Protein AF-A0A0L7L0C2-F1 (afdb_monomer_lite)

Organism: Operophtera brumata (NCBI:txid104452)

Sequence (166 aa):
MGAPRRDDEGKLIEDEFSHLPTAMQYLRRTWKELTFYEKMGAPRRDDEGKLIEDEFSHLPTAMQYLRRTWKELTFYEKMIKEPSREKLLPDPLPAPYQPTYTLVLEFTDVLVVIFTTENAFMIWPVIDKLDPENKFISYRLFRDSTHFVDGVHVKNLDGLNRDLSK

Radius of gyration: 29.35 Å; chains: 1; bounding box: 60×59×71 Å

pLDDT: mean 78.18, std 10.67, range [43.44, 93.38]

Structure (mmCIF, N/CA/C/O backbone):
data_AF-A0A0L7L0C2-F1
#
_entry.id   AF-A0A0L7L0C2-F1
#
loop_
_atom_site.group_PDB
_atom_site.id
_atom_site.type_symbol
_atom_site.label_atom_id
_atom_site.label_alt_id
_atom_site.label_comp_id
_atom_site.label_asym_id
_atom_site.label_entity_id
_atom_site.label_seq_id
_atom_site.pdbx_PDB_ins_code
_atom_site.Cartn_x
_atom_site.Cartn_y
_atom_site.Cartn_z
_atom_site.occupancy
_atom_site.B_iso_or_equiv
_atom_site.auth_seq_id
_atom_site.auth_comp_id
_atom_site.auth_asym_id
_atom_site.auth_atom_id
_atom_site.pdbx_PDB_model_num
ATOM 1 N N . MET A 1 1 ? 9.847 19.874 -35.087 1.00 43.44 1 MET A N 1
ATOM 2 C CA . MET A 1 1 ? 10.498 21.118 -34.616 1.00 43.44 1 MET A CA 1
ATOM 3 C C . MET A 1 1 ? 10.234 21.237 -33.124 1.00 43.44 1 MET A C 1
ATOM 5 O O . MET A 1 1 ? 9.102 21.513 -32.758 1.00 43.44 1 MET A O 1
ATOM 9 N N . GLY A 1 2 ? 11.207 20.930 -32.264 1.00 46.41 2 GLY A N 1
ATOM 10 C CA . GLY A 1 2 ? 11.027 21.051 -30.813 1.00 46.41 2 GLY A CA 1
ATOM 11 C C . GLY A 1 2 ? 11.421 22.449 -30.348 1.00 46.41 2 GLY A C 1
ATOM 12 O O . GLY A 1 2 ? 12.597 22.796 -30.430 1.00 46.41 2 GLY A O 1
ATOM 13 N N . ALA A 1 3 ? 10.454 23.257 -29.909 1.00 53.38 3 ALA A N 1
ATOM 14 C CA . ALA A 1 3 ? 10.723 24.540 -29.261 1.00 53.38 3 ALA A CA 1
ATOM 15 C C . ALA A 1 3 ? 11.511 24.324 -27.947 1.00 53.38 3 ALA A C 1
ATOM 17 O O . ALA A 1 3 ? 11.362 23.267 -27.325 1.00 53.38 3 ALA A O 1
ATOM 18 N N . PRO A 1 4 ? 12.353 25.284 -27.517 1.00 56.94 4 PRO A N 1
ATOM 19 C CA . PRO A 1 4 ? 13.116 25.154 -26.277 1.00 56.94 4 PRO A CA 1
ATOM 20 C C . PRO A 1 4 ? 12.171 24.972 -25.080 1.00 56.94 4 PRO A C 1
ATOM 22 O O . PRO A 1 4 ? 11.156 25.668 -24.976 1.00 56.94 4 PRO A O 1
ATOM 25 N N . ARG A 1 5 ? 12.489 24.010 -24.199 1.00 61.00 5 ARG A N 1
ATOM 26 C CA . ARG A 1 5 ? 11.680 23.731 -23.006 1.00 61.00 5 ARG A CA 1
ATOM 27 C C . ARG A 1 5 ? 11.745 24.927 -22.066 1.00 61.00 5 ARG A C 1
ATOM 29 O O . ARG A 1 5 ? 12.821 25.463 -21.801 1.00 61.00 5 ARG A O 1
ATOM 36 N N . ARG A 1 6 ? 10.574 25.320 -21.584 1.00 61.56 6 ARG A N 1
ATOM 37 C CA . ARG A 1 6 ? 10.415 26.309 -20.528 1.00 61.56 6 ARG A CA 1
ATOM 38 C C . ARG A 1 6 ? 10.129 25.580 -19.222 1.00 61.56 6 ARG A C 1
ATOM 40 O O . ARG A 1 6 ? 9.523 24.510 -19.265 1.00 61.56 6 ARG A O 1
ATOM 47 N N . ASP A 1 7 ? 10.612 26.122 -18.117 1.00 67.62 7 ASP A N 1
ATOM 48 C CA . ASP A 1 7 ? 10.204 25.678 -16.787 1.00 67.62 7 ASP A CA 1
ATOM 49 C C . ASP A 1 7 ? 8.740 26.061 -16.510 1.00 67.62 7 ASP A C 1
ATOM 51 O O . ASP A 1 7 ? 8.083 26.727 -17.321 1.00 67.62 7 ASP A O 1
ATOM 55 N N . ASP A 1 8 ? 8.226 25.639 -15.357 1.00 68.56 8 ASP A N 1
ATOM 56 C CA . ASP A 1 8 ? 6.847 25.905 -14.930 1.00 68.56 8 ASP A CA 1
ATOM 57 C C . ASP A 1 8 ? 6.565 27.416 -14.738 1.00 68.56 8 ASP A C 1
ATOM 59 O O . ASP A 1 8 ? 5.409 27.836 -14.695 1.00 68.56 8 ASP A O 1
ATOM 63 N N . GLU A 1 9 ? 7.613 28.253 -14.695 1.00 68.25 9 GLU A N 1
ATOM 64 C CA . GLU A 1 9 ? 7.557 29.722 -14.635 1.00 68.25 9 GLU A CA 1
ATOM 65 C C . GLU A 1 9 ? 7.643 30.392 -16.023 1.00 68.25 9 GLU A C 1
ATOM 67 O O . GLU A 1 9 ? 7.622 31.621 -16.140 1.00 68.25 9 GLU A O 1
ATOM 72 N N . GLY A 1 10 ? 7.744 29.611 -17.101 1.00 60.41 10 GLY A N 1
ATOM 73 C CA . GLY A 1 10 ? 7.828 30.110 -18.471 1.00 60.41 10 GLY A CA 1
ATOM 74 C C . GLY A 1 10 ? 9.206 30.646 -18.882 1.00 60.41 10 GLY A C 1
ATOM 75 O O . GLY A 1 10 ? 9.330 31.170 -20.002 1.00 60.41 10 GLY A O 1
ATOM 76 N N . LYS A 1 11 ? 10.237 30.509 -18.035 1.00 60.75 11 LYS A N 1
ATOM 77 C CA . LYS A 1 11 ? 11.632 30.840 -18.354 1.00 60.75 11 LYS A CA 1
ATOM 78 C C . LYS A 1 11 ? 12.274 29.707 -19.137 1.00 60.75 11 LYS A C 1
ATOM 80 O O . LYS A 1 11 ? 11.940 28.537 -18.990 1.00 60.75 11 LYS A O 1
ATOM 85 N N . LEU A 1 12 ? 13.191 30.072 -20.026 1.00 58.88 12 LEU A N 1
ATOM 86 C CA . LEU A 1 12 ? 13.948 29.093 -20.796 1.00 58.88 12 LEU A CA 1
ATOM 87 C C . LEU A 1 12 ? 14.889 28.357 -19.844 1.00 58.88 12 LEU A C 1
ATOM 89 O O . LEU A 1 12 ? 15.697 28.997 -19.175 1.00 58.88 12 LEU A O 1
ATOM 93 N N . ILE A 1 13 ? 14.779 27.031 -19.797 1.00 64.12 13 ILE A N 1
ATOM 94 C CA . ILE A 1 13 ? 15.710 26.202 -19.031 1.00 64.12 13 ILE A CA 1
ATOM 95 C C . ILE A 1 13 ? 17.099 26.400 -19.652 1.00 64.12 13 ILE A C 1
ATOM 97 O O . ILE A 1 13 ? 17.252 26.244 -20.867 1.00 64.12 13 ILE A O 1
ATOM 101 N N . GLU A 1 14 ? 18.096 26.776 -18.846 1.00 59.84 14 GLU A N 1
ATOM 102 C CA . GLU A 1 14 ? 19.473 26.925 -19.321 1.00 59.84 14 GLU A CA 1
ATOM 103 C C . GLU A 1 14 ? 20.019 25.557 -19.751 1.00 59.84 14 GLU A C 1
ATOM 105 O O . GLU A 1 14 ? 20.441 24.734 -18.942 1.00 59.84 14 GLU A O 1
ATOM 110 N N . ASP A 1 15 ? 19.970 25.300 -21.058 1.00 63.19 15 ASP A N 1
ATOM 111 C CA . ASP A 1 15 ? 20.564 24.117 -21.669 1.00 63.19 15 ASP A CA 1
ATOM 112 C C . ASP A 1 15 ? 22.103 24.194 -21.564 1.00 63.19 15 ASP A C 1
ATOM 114 O O . ASP A 1 15 ? 22.707 25.249 -21.756 1.00 63.19 15 ASP A O 1
ATOM 118 N N . GLU A 1 16 ? 22.755 23.045 -21.361 1.00 70.06 16 GLU A N 1
ATOM 119 C CA . GLU A 1 16 ? 24.223 22.848 -21.280 1.00 70.06 16 GLU A CA 1
ATOM 120 C C . GLU A 1 16 ? 25.016 23.493 -22.453 1.00 70.06 16 GLU A C 1
ATOM 122 O O . GLU A 1 16 ? 26.220 23.735 -22.367 1.00 70.06 16 GLU A O 1
ATOM 127 N N . PHE A 1 17 ? 24.334 23.811 -23.560 1.00 66.06 17 PHE A N 1
ATOM 128 C CA . PHE A 1 17 ? 24.883 24.381 -24.800 1.00 66.06 17 PHE A CA 1
ATOM 129 C C . PHE A 1 17 ? 24.536 25.857 -25.025 1.00 66.06 17 PHE A C 1
ATOM 131 O O . PHE A 1 17 ? 24.767 26.371 -26.121 1.00 66.06 17 PHE A O 1
ATOM 138 N N . SER A 1 18 ? 24.002 26.544 -24.013 1.00 68.56 18 SER A N 1
ATOM 139 C CA . SER A 1 18 ? 23.586 27.954 -24.076 1.00 68.56 18 SER A CA 1
ATOM 140 C C . SER A 1 18 ? 24.700 28.914 -24.522 1.00 68.56 18 SER A C 1
ATOM 142 O O . SER A 1 18 ? 24.415 29.969 -25.083 1.00 68.56 18 SER A O 1
ATOM 144 N N . HIS A 1 19 ? 25.967 28.521 -24.349 1.00 75.94 19 HIS A N 1
ATOM 145 C CA . HIS A 1 19 ? 27.160 29.283 -24.726 1.00 75.94 19 HIS A CA 1
ATOM 146 C C . HIS A 1 19 ? 27.489 29.275 -26.237 1.00 75.94 19 HIS A C 1
ATOM 148 O O . HIS A 1 19 ? 28.375 30.012 -26.668 1.00 75.94 19 HIS A O 1
ATOM 154 N N . LEU A 1 20 ? 26.823 28.451 -27.056 1.00 76.25 20 LEU A N 1
ATOM 155 C CA . LEU A 1 20 ? 27.085 28.340 -28.500 1.00 76.25 20 LEU A CA 1
ATOM 156 C C . LEU A 1 20 ? 26.110 29.186 -29.342 1.00 76.25 20 LEU A C 1
ATOM 158 O O . LEU A 1 20 ? 24.993 29.449 -28.903 1.00 76.25 20 LEU A O 1
ATOM 162 N N . PRO A 1 21 ? 26.455 29.576 -30.586 1.00 81.44 21 PRO A N 1
ATOM 163 C CA . PRO A 1 21 ? 25.524 30.259 -31.489 1.00 81.44 21 PRO A CA 1
ATOM 164 C C . PRO A 1 21 ? 24.260 29.428 -31.756 1.00 81.44 21 PRO A C 1
ATOM 166 O O . PRO A 1 21 ? 24.341 28.211 -31.915 1.00 81.44 21 PRO A O 1
ATOM 169 N N . THR A 1 22 ? 23.092 30.068 -31.877 1.00 74.31 22 THR A N 1
ATOM 170 C CA . THR A 1 22 ? 21.777 29.393 -31.915 1.00 74.31 22 THR A CA 1
ATOM 171 C C . THR A 1 22 ? 21.677 28.302 -32.991 1.00 74.31 22 THR A C 1
ATOM 173 O O . THR A 1 22 ? 21.185 27.210 -32.722 1.00 74.31 22 THR A O 1
ATOM 176 N N . ALA A 1 23 ? 22.214 28.538 -34.193 1.00 76.25 23 ALA A N 1
ATOM 177 C CA . ALA A 1 23 ? 22.251 27.532 -35.261 1.00 76.25 23 ALA A CA 1
ATOM 178 C C . ALA A 1 23 ? 23.072 26.282 -34.878 1.00 76.25 23 ALA A C 1
ATOM 180 O O . ALA A 1 23 ? 22.688 25.157 -35.201 1.00 76.25 23 ALA A O 1
ATOM 181 N N . MET A 1 24 ? 24.171 26.464 -34.137 1.00 68.88 24 MET A N 1
ATOM 182 C CA . MET A 1 24 ? 24.985 25.363 -33.618 1.00 68.88 24 MET A CA 1
ATOM 183 C C . MET A 1 24 ? 24.315 24.650 -32.444 1.00 68.88 24 MET A C 1
ATOM 185 O O . MET A 1 24 ? 24.477 23.439 -32.324 1.00 68.88 24 MET A O 1
ATOM 189 N N . GLN A 1 25 ? 23.535 25.354 -31.616 1.00 71.25 25 GLN A N 1
ATOM 190 C CA . GLN A 1 25 ? 22.729 24.721 -30.567 1.00 71.25 25 GLN A CA 1
ATOM 191 C C . GLN A 1 25 ? 21.719 23.738 -31.174 1.00 71.25 25 GLN A C 1
ATOM 193 O O . GLN A 1 25 ? 21.631 22.594 -30.731 1.00 71.25 25 GLN A O 1
ATOM 198 N N . TYR A 1 26 ? 21.023 24.136 -32.246 1.00 68.44 26 TYR A N 1
ATOM 199 C CA . TYR A 1 26 ? 20.098 23.252 -32.963 1.00 68.44 26 TYR A CA 1
ATOM 200 C C . TYR A 1 26 ? 20.804 22.036 -33.578 1.00 68.44 26 TYR A C 1
ATOM 202 O O . TYR A 1 26 ? 20.335 20.906 -33.431 1.00 68.44 26 TYR A O 1
ATOM 210 N N . LEU A 1 27 ? 21.961 22.242 -34.212 1.00 73.56 27 LEU A N 1
ATOM 211 C CA . LEU A 1 27 ? 22.787 21.157 -34.753 1.00 73.56 27 LEU A CA 1
ATOM 212 C C . LEU A 1 27 ? 23.279 20.202 -33.660 1.00 73.56 27 LEU A C 1
ATOM 214 O O . LEU A 1 27 ? 23.186 18.991 -33.818 1.00 73.56 27 LEU A O 1
ATOM 218 N N . ARG A 1 28 ? 23.755 20.716 -32.522 1.00 73.62 28 ARG A N 1
ATOM 219 C CA . ARG A 1 28 ? 24.225 19.894 -31.395 1.00 73.62 28 ARG A CA 1
ATOM 220 C C . ARG A 1 28 ? 23.096 19.131 -30.715 1.00 73.62 28 ARG A C 1
ATOM 222 O O . ARG A 1 28 ? 23.307 17.988 -30.325 1.00 73.62 28 ARG A O 1
ATOM 229 N N . ARG A 1 29 ? 21.911 19.729 -30.597 1.00 68.94 29 ARG A N 1
ATOM 230 C CA . ARG A 1 29 ? 20.725 19.093 -30.010 1.00 68.94 29 ARG A CA 1
ATOM 231 C C . ARG A 1 29 ? 20.212 17.955 -30.886 1.00 68.94 29 ARG A C 1
ATOM 233 O O . ARG A 1 29 ? 20.019 16.854 -30.388 1.00 68.94 29 ARG A O 1
ATOM 240 N N . THR A 1 30 ? 20.105 18.186 -32.193 1.00 69.06 30 THR A N 1
ATOM 241 C CA . THR A 1 30 ? 19.740 17.138 -33.162 1.00 69.06 30 THR A CA 1
ATOM 242 C C . THR A 1 30 ? 20.800 16.041 -33.246 1.00 69.06 30 THR A C 1
ATOM 244 O O . THR A 1 30 ? 20.444 14.870 -33.294 1.00 69.06 30 THR A O 1
ATOM 247 N N . TRP A 1 31 ? 22.091 16.376 -33.152 1.00 64.19 31 TRP A N 1
ATOM 248 C CA . TRP A 1 31 ? 23.167 15.386 -33.024 1.00 64.19 31 TRP A CA 1
ATOM 249 C C . TRP A 1 31 ? 23.106 14.594 -31.709 1.00 64.19 31 TRP A C 1
ATOM 251 O O . TRP A 1 31 ? 23.330 13.387 -31.715 1.00 64.19 31 TRP A O 1
ATOM 261 N N . LYS A 1 32 ? 22.785 15.229 -30.574 1.00 67.25 32 LYS A N 1
ATOM 262 C CA . LYS A 1 32 ? 22.572 14.532 -29.292 1.00 67.25 32 LYS A CA 1
ATOM 263 C C . LYS A 1 32 ? 21.376 13.575 -29.366 1.00 67.25 32 LYS A C 1
ATOM 265 O O . LYS A 1 32 ? 21.470 12.458 -28.875 1.00 67.25 32 LYS A O 1
ATOM 270 N N . GLU A 1 33 ? 20.284 13.980 -30.010 1.00 62.34 33 GLU A N 1
ATOM 271 C CA . GLU A 1 33 ? 19.122 13.114 -30.250 1.00 62.34 33 GLU A CA 1
ATOM 272 C C . GLU A 1 33 ? 19.467 11.959 -31.207 1.00 62.34 33 GLU A C 1
ATOM 274 O O . GLU A 1 33 ? 19.170 10.809 -30.905 1.00 62.34 33 GLU A O 1
ATOM 279 N N . LEU A 1 34 ? 20.180 12.216 -32.307 1.00 60.97 34 LEU A N 1
ATOM 280 C CA . LEU A 1 34 ? 20.651 11.184 -33.243 1.00 60.97 34 LEU A CA 1
ATOM 281 C C . LEU A 1 34 ? 21.591 10.167 -32.578 1.00 60.97 34 LEU A C 1
ATOM 283 O O . LEU A 1 34 ? 21.392 8.963 -32.715 1.00 60.97 34 LEU A O 1
ATOM 287 N N . THR A 1 35 ? 22.568 10.635 -31.799 1.00 61.00 35 THR A N 1
ATOM 288 C CA . THR A 1 35 ? 23.490 9.756 -31.050 1.00 61.00 35 THR A CA 1
ATOM 289 C C . THR A 1 35 ? 22.787 8.986 -29.929 1.00 61.00 35 THR A C 1
ATOM 291 O O . THR A 1 35 ? 23.227 7.902 -29.549 1.00 61.00 35 THR A O 1
ATOM 294 N N . PHE A 1 36 ? 21.675 9.500 -29.399 1.00 60.03 36 PHE A N 1
ATOM 295 C CA . PHE A 1 36 ? 20.812 8.763 -28.477 1.00 60.03 36 PHE A CA 1
ATOM 296 C C . PHE A 1 36 ? 20.093 7.599 -29.178 1.00 60.03 36 PHE A C 1
ATOM 298 O O . PHE A 1 36 ? 20.068 6.494 -28.637 1.00 60.03 36 PHE A O 1
ATOM 305 N N . TYR A 1 37 ? 19.605 7.793 -30.409 1.00 57.34 37 TYR A N 1
ATOM 306 C CA . TYR A 1 37 ? 19.048 6.698 -31.214 1.00 57.34 37 TYR A CA 1
ATOM 307 C C . TYR A 1 37 ? 20.100 5.650 -31.601 1.00 57.34 37 TYR A C 1
ATOM 309 O O . TYR A 1 37 ? 19.799 4.457 -31.599 1.00 57.34 37 TYR A O 1
ATOM 317 N N . GLU A 1 38 ? 21.347 6.058 -31.856 1.00 59.97 38 GLU A N 1
ATOM 318 C CA . GLU A 1 38 ? 22.454 5.110 -32.047 1.00 59.97 38 GLU A CA 1
ATOM 319 C C . GLU A 1 38 ? 22.717 4.268 -30.790 1.00 59.97 38 GLU A C 1
ATOM 321 O O . GLU A 1 38 ? 23.059 3.095 -30.897 1.00 59.97 38 GLU A O 1
ATOM 326 N N . LYS A 1 39 ? 22.517 4.807 -29.583 1.00 62.66 39 LYS A N 1
ATOM 327 C CA . LYS A 1 39 ? 22.722 4.041 -28.344 1.00 62.66 39 LYS A CA 1
ATOM 328 C C . LYS A 1 3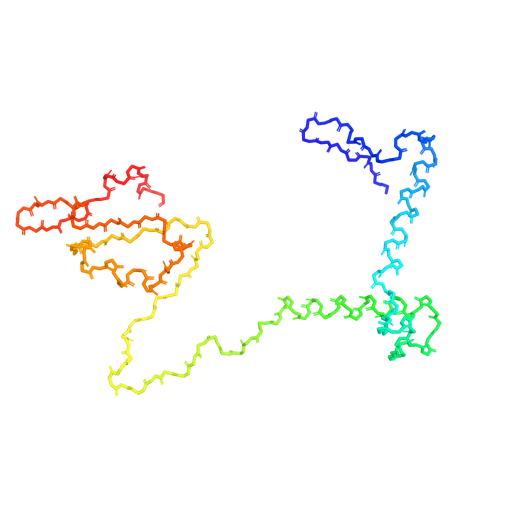9 ? 21.651 2.979 -28.091 1.00 62.66 39 LYS A C 1
ATOM 330 O O . LYS A 1 39 ? 21.990 1.937 -27.543 1.00 62.66 39 LYS A O 1
ATOM 335 N N . MET A 1 40 ? 20.397 3.209 -28.489 1.00 61.62 40 MET A N 1
ATOM 336 C CA . MET A 1 40 ? 19.301 2.255 -28.243 1.00 61.62 40 MET A CA 1
ATOM 337 C C . MET A 1 40 ? 19.433 0.948 -29.038 1.00 61.62 40 MET A C 1
ATOM 339 O O . MET A 1 40 ? 19.093 -0.107 -28.526 1.00 61.62 40 MET A O 1
ATOM 343 N N . GLY A 1 41 ? 19.927 1.002 -30.278 1.00 66.81 41 GLY A N 1
ATOM 344 C CA . GLY A 1 41 ? 20.090 -0.182 -31.139 1.00 66.81 41 GLY A CA 1
ATOM 345 C C . GLY A 1 41 ? 21.506 -0.768 -31.148 1.00 66.81 41 GLY A C 1
ATOM 346 O O . GLY A 1 41 ? 21.821 -1.600 -32.007 1.00 66.81 41 GLY A O 1
ATOM 347 N N . ALA A 1 42 ? 22.385 -0.291 -30.259 1.00 72.50 42 ALA A N 1
ATOM 348 C CA . ALA A 1 42 ? 23.794 -0.654 -30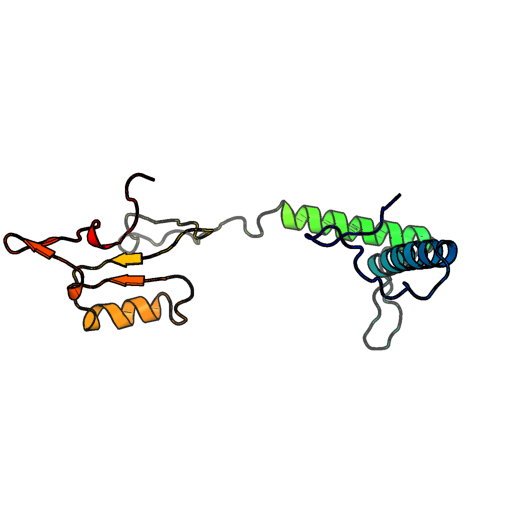.267 1.00 72.50 42 ALA A CA 1
ATOM 349 C C . ALA A 1 42 ? 23.993 -2.153 -29.965 1.00 72.50 42 ALA A C 1
ATOM 351 O O . ALA A 1 42 ? 23.340 -2.701 -29.076 1.00 72.50 42 ALA A O 1
ATOM 352 N N . PRO A 1 43 ? 24.902 -2.836 -30.684 1.00 70.88 43 PRO A N 1
ATOM 353 C CA . PRO A 1 43 ? 25.229 -4.229 -30.406 1.00 70.88 43 PRO A CA 1
ATOM 354 C C . PRO A 1 43 ? 25.782 -4.379 -28.986 1.00 70.88 43 PRO A C 1
ATOM 356 O O . PRO A 1 43 ? 26.597 -3.568 -28.531 1.00 70.88 43 PRO A O 1
ATOM 359 N N . ARG A 1 44 ? 25.350 -5.436 -28.294 1.00 73.31 44 ARG A N 1
ATOM 360 C CA . ARG A 1 44 ? 25.853 -5.758 -26.956 1.00 73.31 44 ARG A CA 1
ATOM 361 C C . ARG A 1 44 ? 27.336 -6.107 -27.040 1.00 73.31 44 ARG A C 1
ATOM 363 O O . ARG A 1 44 ? 27.785 -6.709 -28.015 1.00 73.31 44 ARG A O 1
ATOM 370 N N . ARG A 1 45 ? 28.089 -5.704 -26.022 1.00 75.50 45 ARG A N 1
ATOM 371 C CA . ARG A 1 45 ? 29.507 -6.031 -25.875 1.00 75.50 45 ARG A CA 1
ATOM 372 C C . ARG A 1 45 ? 29.665 -6.990 -24.706 1.00 75.50 45 ARG A C 1
ATOM 374 O O . ARG A 1 45 ? 28.952 -6.835 -23.718 1.00 75.50 45 ARG A O 1
ATOM 381 N N . ASP A 1 46 ? 30.530 -7.980 -24.856 1.00 76.12 46 ASP A N 1
ATOM 382 C CA . ASP A 1 46 ? 30.926 -8.863 -23.760 1.00 76.12 46 ASP A CA 1
ATOM 383 C C . ASP A 1 46 ? 31.832 -8.126 -22.755 1.00 76.12 46 ASP A C 1
ATOM 385 O O . ASP A 1 46 ? 32.191 -6.959 -22.953 1.00 76.12 46 ASP A O 1
ATOM 389 N N . ASP A 1 47 ? 32.196 -8.807 -21.665 1.00 73.25 47 ASP A N 1
ATOM 390 C CA . ASP A 1 47 ? 33.060 -8.272 -20.600 1.00 73.25 47 ASP A CA 1
ATOM 391 C C . ASP A 1 47 ? 34.468 -7.885 -21.107 1.00 73.25 47 ASP A C 1
ATOM 393 O O . ASP A 1 47 ? 35.191 -7.126 -20.462 1.00 73.25 47 ASP A O 1
ATOM 397 N N . GLU A 1 48 ? 34.837 -8.357 -22.300 1.00 75.62 48 GLU A N 1
ATOM 398 C CA . GLU A 1 48 ? 36.100 -8.098 -22.999 1.00 75.62 48 GLU A CA 1
ATOM 399 C C . GLU A 1 48 ? 35.962 -6.976 -24.053 1.00 75.62 48 GLU A C 1
ATOM 401 O O . GLU A 1 48 ? 36.929 -6.600 -24.722 1.00 75.62 48 GLU A O 1
ATOM 406 N N . GLY A 1 49 ? 34.768 -6.386 -24.183 1.00 67.31 49 GLY A N 1
ATOM 407 C CA . GLY A 1 49 ? 34.468 -5.251 -25.055 1.00 67.31 49 GLY A CA 1
ATOM 408 C C . GLY A 1 49 ? 34.242 -5.604 -26.529 1.00 67.31 49 GLY A C 1
ATOM 409 O O . GLY A 1 49 ? 34.066 -4.688 -27.349 1.00 67.31 49 GLY A O 1
ATOM 410 N N . LYS A 1 50 ? 34.225 -6.893 -26.879 1.00 73.62 50 LYS A N 1
ATOM 411 C CA . LYS A 1 50 ? 33.972 -7.402 -28.227 1.00 73.62 50 LYS A CA 1
ATOM 412 C C . LYS A 1 50 ? 32.469 -7.484 -28.488 1.00 73.62 50 LYS A C 1
ATOM 414 O O . LYS A 1 50 ? 31.653 -7.707 -27.600 1.00 73.62 50 LYS A O 1
ATOM 419 N N . LEU A 1 51 ? 32.096 -7.228 -29.741 1.00 70.88 51 LEU A N 1
ATOM 420 C CA . LEU A 1 51 ? 30.708 -7.291 -30.188 1.00 70.88 51 LEU A CA 1
ATOM 421 C C . LEU A 1 51 ? 30.193 -8.725 -30.060 1.00 70.88 51 LEU A C 1
ATOM 423 O O . LEU A 1 51 ? 30.744 -9.635 -30.680 1.00 70.88 51 LEU A O 1
ATOM 427 N N . ILE A 1 52 ? 29.122 -8.899 -29.290 1.00 76.19 52 ILE A N 1
ATOM 428 C CA . ILE A 1 52 ? 28.394 -10.160 -29.223 1.00 76.19 52 ILE A CA 1
ATOM 429 C C . ILE A 1 52 ? 27.669 -10.319 -30.555 1.00 76.19 52 ILE A C 1
ATOM 431 O O . ILE A 1 52 ? 26.880 -9.459 -30.955 1.00 76.19 52 ILE A O 1
ATOM 435 N N . GLU A 1 53 ? 27.976 -11.400 -31.264 1.00 72.44 53 GLU A N 1
ATOM 436 C CA . GLU A 1 53 ? 27.310 -11.721 -32.518 1.00 72.44 53 GLU A CA 1
ATOM 437 C C . GLU A 1 53 ? 25.859 -12.111 -32.227 1.00 72.44 53 GLU A C 1
ATOM 439 O O . GLU A 1 53 ? 25.599 -13.022 -31.441 1.00 72.44 53 GLU A O 1
ATOM 444 N N . ASP A 1 54 ? 24.908 -11.394 -32.821 1.00 73.88 54 ASP A N 1
ATOM 445 C CA . ASP A 1 54 ? 23.490 -11.653 -32.644 1.00 73.88 54 ASP A CA 1
ATOM 446 C C . ASP A 1 54 ? 22.818 -12.066 -33.951 1.00 73.88 54 ASP A C 1
ATOM 448 O O . ASP A 1 54 ? 23.390 -12.039 -35.041 1.00 73.88 54 ASP A O 1
ATOM 452 N N . GLU A 1 55 ? 21.551 -12.439 -33.836 1.00 78.62 55 GLU A N 1
ATOM 453 C CA . GLU A 1 55 ? 20.703 -12.833 -34.959 1.00 78.62 55 GLU A CA 1
ATOM 454 C C . GLU A 1 55 ? 20.553 -11.748 -36.043 1.00 78.62 55 GLU A C 1
ATOM 456 O O . GLU A 1 55 ? 20.073 -12.056 -37.128 1.00 78.62 55 GLU A O 1
ATOM 461 N N . PHE A 1 56 ? 20.976 -10.501 -35.798 1.00 77.06 56 PHE A N 1
ATOM 462 C CA . PHE A 1 56 ? 20.937 -9.400 -36.760 1.00 77.06 56 PHE A CA 1
ATOM 463 C C . PHE A 1 56 ? 22.322 -9.010 -37.290 1.00 77.06 56 PHE A C 1
ATOM 465 O O . PHE A 1 56 ? 22.389 -8.231 -38.238 1.00 77.06 56 PHE A O 1
ATOM 472 N N . SER A 1 57 ? 23.416 -9.567 -36.759 1.00 76.25 57 SER A N 1
ATOM 473 C CA . SER A 1 57 ? 24.802 -9.240 -37.134 1.00 76.25 57 SER A CA 1
ATOM 474 C C . SER A 1 57 ? 25.125 -9.453 -38.615 1.00 76.25 57 SER A C 1
ATOM 476 O O . SER A 1 57 ? 26.045 -8.828 -39.138 1.00 76.25 57 SER A O 1
ATOM 478 N N . HIS A 1 58 ? 24.357 -10.296 -39.308 1.00 78.06 58 HIS A N 1
ATOM 479 C CA . HIS A 1 58 ? 24.522 -10.582 -40.734 1.00 78.06 58 HIS A CA 1
ATOM 480 C C . HIS A 1 58 ? 23.893 -9.523 -41.664 1.00 78.06 58 HIS A C 1
ATOM 482 O O . HIS A 1 58 ? 24.102 -9.565 -42.876 1.00 78.06 58 HIS A O 1
ATOM 488 N N . LEU A 1 59 ? 23.101 -8.584 -41.132 1.00 78.12 59 LEU A N 1
ATOM 489 C CA . LEU A 1 59 ? 22.412 -7.550 -41.914 1.00 78.12 59 LEU A CA 1
ATOM 490 C C . LEU A 1 59 ? 23.263 -6.273 -42.046 1.00 78.12 59 LEU A C 1
ATOM 492 O O . LEU A 1 59 ? 24.168 -6.051 -41.246 1.00 78.12 59 LEU A O 1
ATOM 496 N N . PRO A 1 60 ? 22.980 -5.373 -43.007 1.00 81.56 60 PRO A N 1
ATOM 497 C CA . PRO A 1 60 ? 23.643 -4.069 -43.075 1.00 81.56 60 PRO A CA 1
ATOM 498 C C . PRO A 1 60 ? 23.464 -3.270 -41.774 1.00 81.56 60 PRO A C 1
ATOM 500 O O . PRO A 1 60 ? 22.359 -3.242 -41.233 1.00 81.56 60 PRO A O 1
ATOM 503 N N . THR A 1 61 ? 24.510 -2.584 -41.295 1.00 73.31 61 THR A N 1
ATOM 504 C CA . THR A 1 61 ? 24.573 -1.934 -39.965 1.00 73.31 61 THR A CA 1
ATOM 505 C C . THR A 1 61 ? 23.328 -1.114 -39.616 1.00 73.31 61 THR A C 1
ATOM 507 O O . THR A 1 61 ? 22.763 -1.290 -38.545 1.00 73.31 61 THR A O 1
ATOM 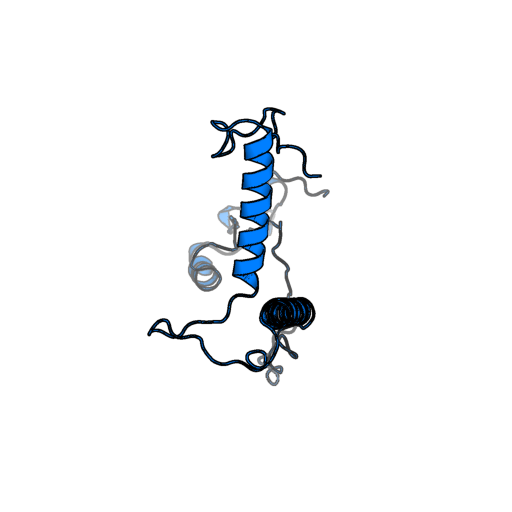510 N N . ALA A 1 62 ? 22.820 -0.287 -40.533 1.00 76.00 62 ALA A N 1
ATOM 511 C CA . ALA A 1 62 ? 21.611 0.506 -40.290 1.00 76.00 62 ALA A CA 1
ATOM 512 C C . ALA A 1 62 ? 20.360 -0.360 -40.027 1.00 76.00 62 ALA A C 1
ATOM 514 O O . ALA A 1 62 ? 19.555 -0.049 -39.149 1.00 76.00 62 ALA A O 1
ATOM 515 N N . MET A 1 63 ? 20.215 -1.476 -40.750 1.00 74.31 63 MET A N 1
ATOM 516 C CA . MET A 1 63 ? 19.131 -2.432 -40.523 1.00 74.31 63 MET A CA 1
ATOM 517 C C . MET A 1 63 ? 19.329 -3.247 -39.249 1.00 74.31 63 MET A C 1
ATOM 519 O O . MET A 1 63 ? 18.329 -3.586 -38.622 1.00 74.31 63 MET A O 1
ATOM 523 N N . GLN A 1 64 ? 20.574 -3.517 -38.832 1.00 80.88 64 GLN A N 1
ATOM 524 C CA . GLN A 1 64 ? 20.834 -4.170 -37.544 1.00 80.88 64 GLN A CA 1
ATOM 525 C C . GLN A 1 64 ? 20.271 -3.334 -36.396 1.00 80.88 64 GLN A C 1
ATOM 527 O O . GLN A 1 64 ? 19.507 -3.837 -35.579 1.00 80.88 64 GLN A O 1
ATOM 532 N N . TYR A 1 65 ? 20.603 -2.042 -36.375 1.00 78.38 65 TYR A N 1
ATOM 533 C CA . TYR A 1 65 ? 20.153 -1.123 -35.332 1.00 78.38 65 TYR A CA 1
ATOM 534 C C . TYR A 1 65 ? 18.629 -0.989 -35.350 1.00 78.38 65 TYR A C 1
ATOM 536 O O . TYR A 1 65 ? 17.991 -1.145 -34.315 1.00 78.38 65 TYR A O 1
ATOM 544 N N . LEU A 1 66 ? 18.025 -0.800 -36.529 1.00 80.50 66 LEU A N 1
ATOM 545 C CA . LEU A 1 66 ? 16.573 -0.663 -36.646 1.00 80.50 66 LEU A CA 1
ATOM 546 C C . LEU A 1 66 ? 15.833 -1.936 -36.201 1.00 80.50 66 LEU A C 1
ATOM 548 O O . LEU A 1 66 ? 14.878 -1.853 -35.434 1.00 80.50 66 LEU A O 1
ATOM 552 N N . ARG A 1 67 ? 16.280 -3.121 -36.635 1.00 80.44 67 ARG A N 1
ATOM 553 C CA . ARG A 1 67 ? 15.667 -4.406 -36.256 1.00 80.44 67 ARG A CA 1
ATOM 554 C C . ARG A 1 67 ? 15.826 -4.710 -34.767 1.00 80.44 67 ARG A C 1
ATOM 556 O O . ARG A 1 67 ? 14.865 -5.185 -34.167 1.00 80.44 67 ARG A O 1
ATOM 563 N N . ARG A 1 68 ? 16.981 -4.396 -34.166 1.00 84.38 68 ARG A N 1
ATOM 564 C CA . ARG A 1 68 ? 17.213 -4.526 -32.716 1.00 84.38 68 ARG A CA 1
ATOM 565 C C . ARG A 1 68 ? 16.258 -3.646 -31.923 1.00 84.38 68 ARG A C 1
ATOM 567 O O . ARG A 1 68 ? 15.562 -4.156 -31.050 1.00 84.38 68 ARG A O 1
ATOM 574 N N . THR A 1 69 ? 16.145 -2.370 -32.291 1.00 81.56 69 THR A N 1
ATOM 575 C CA . THR A 1 69 ? 15.213 -1.443 -31.638 1.00 81.56 69 THR A CA 1
ATOM 576 C C . THR A 1 69 ? 13.765 -1.911 -31.785 1.00 81.56 69 THR A C 1
ATOM 578 O O . THR A 1 69 ? 13.018 -1.908 -30.812 1.00 81.56 69 THR A O 1
ATOM 581 N N . TRP A 1 70 ? 13.361 -2.384 -32.969 1.00 79.94 70 TRP A N 1
ATOM 582 C CA . TRP A 1 70 ? 12.025 -2.956 -33.171 1.00 79.94 70 TRP A CA 1
ATOM 583 C C . TRP A 1 70 ? 11.781 -4.201 -32.311 1.00 79.94 70 TRP A C 1
ATOM 585 O O . TRP A 1 70 ? 10.711 -4.319 -31.721 1.00 79.94 70 TRP A O 1
ATOM 595 N N . LYS A 1 71 ? 12.761 -5.106 -32.185 1.00 84.06 71 LYS A N 1
ATOM 596 C CA . LYS A 1 71 ? 12.648 -6.292 -31.324 1.00 84.06 71 LYS A CA 1
ATOM 597 C C . LYS A 1 71 ? 12.466 -5.897 -29.861 1.00 84.06 71 LYS A C 1
ATOM 599 O O . LYS A 1 71 ? 11.563 -6.421 -29.211 1.00 84.06 71 LYS A O 1
ATOM 604 N N . GLU A 1 72 ? 13.269 -4.962 -29.358 1.00 79.75 72 GLU A N 1
ATOM 605 C CA . GLU A 1 72 ? 13.107 -4.458 -27.992 1.00 79.75 72 GLU A CA 1
ATOM 606 C C . GLU A 1 72 ? 11.729 -3.823 -27.791 1.00 79.75 72 GLU A C 1
ATOM 608 O O . GLU A 1 72 ? 11.047 -4.168 -26.833 1.00 79.75 72 GLU A O 1
ATOM 613 N N . LEU A 1 73 ? 11.258 -2.989 -28.723 1.00 81.19 73 LEU A N 1
ATOM 614 C CA . LEU A 1 73 ? 9.921 -2.389 -28.653 1.00 81.19 73 LEU A CA 1
ATOM 615 C C . LEU A 1 73 ? 8.803 -3.439 -28.627 1.00 81.19 73 LEU A C 1
ATOM 617 O O . LEU A 1 73 ? 7.913 -3.352 -27.786 1.00 81.19 73 LEU A O 1
ATOM 621 N N . THR A 1 74 ? 8.869 -4.464 -29.484 1.00 80.75 74 THR A N 1
ATOM 622 C CA . THR A 1 74 ? 7.884 -5.562 -29.469 1.00 80.75 74 THR A CA 1
ATOM 623 C C . THR A 1 74 ? 7.944 -6.382 -28.181 1.00 80.75 74 THR A C 1
ATOM 625 O O . THR A 1 74 ? 6.918 -6.862 -27.704 1.00 80.75 74 THR A O 1
ATOM 628 N N . PHE A 1 75 ? 9.131 -6.524 -27.585 1.00 80.38 75 PHE A N 1
ATOM 629 C CA . PHE A 1 75 ? 9.308 -7.186 -26.298 1.00 80.38 75 PHE A CA 1
ATOM 630 C C . PHE A 1 75 ? 8.717 -6.357 -25.152 1.00 80.38 75 PHE A C 1
ATOM 632 O O . PHE A 1 75 ? 7.990 -6.908 -24.332 1.00 80.38 75 PHE A O 1
ATOM 639 N N . TYR A 1 76 ? 8.945 -5.040 -25.133 1.00 78.81 76 TYR A N 1
ATOM 640 C CA . TYR A 1 76 ? 8.308 -4.129 -24.178 1.00 78.81 76 TYR A CA 1
ATOM 641 C C . TYR A 1 76 ? 6.785 -4.136 -24.317 1.00 78.81 76 TYR A C 1
ATOM 643 O O . TYR A 1 76 ? 6.091 -4.243 -23.311 1.00 78.81 76 TYR A O 1
ATOM 651 N N . GLU A 1 77 ? 6.253 -4.084 -25.541 1.00 79.62 77 GLU A N 1
ATOM 652 C CA . GLU A 1 77 ? 4.809 -4.180 -25.782 1.00 79.62 77 GLU A CA 1
ATOM 653 C C . GLU A 1 77 ? 4.246 -5.495 -25.230 1.00 79.62 77 GLU A C 1
ATOM 655 O O . GLU A 1 77 ? 3.230 -5.496 -24.536 1.00 79.62 77 GLU A O 1
ATOM 660 N N . LYS A 1 78 ? 4.945 -6.610 -25.467 1.00 78.44 78 LYS A N 1
ATOM 661 C CA . LYS A 1 78 ? 4.566 -7.924 -24.948 1.00 78.44 78 LYS A CA 1
ATOM 662 C C . LYS A 1 78 ? 4.611 -7.976 -23.418 1.00 78.44 78 LYS A C 1
ATOM 664 O O . LYS A 1 78 ? 3.669 -8.469 -22.813 1.00 78.44 78 LYS A O 1
ATOM 669 N N . MET A 1 79 ? 5.645 -7.414 -22.792 1.00 77.81 79 MET A N 1
ATOM 670 C CA . MET A 1 79 ? 5.753 -7.320 -21.330 1.00 77.81 79 MET A CA 1
ATOM 671 C C . MET A 1 79 ? 4.669 -6.442 -20.698 1.00 77.81 79 MET A C 1
ATOM 673 O O . MET A 1 79 ? 4.206 -6.745 -19.605 1.00 77.81 79 MET A O 1
ATOM 677 N N . ILE A 1 80 ? 4.285 -5.347 -21.356 1.00 78.31 80 ILE A N 1
ATOM 678 C CA . ILE A 1 80 ? 3.221 -4.453 -20.878 1.00 78.31 80 ILE A CA 1
ATOM 679 C C . ILE A 1 80 ? 1.853 -5.129 -21.018 1.00 78.31 80 ILE A C 1
ATOM 681 O O . ILE A 1 80 ? 0.970 -4.928 -20.187 1.00 78.31 80 ILE A O 1
ATOM 685 N N . LYS A 1 81 ? 1.660 -5.913 -22.082 1.00 73.88 81 LYS A N 1
ATOM 686 C CA . LYS A 1 81 ? 0.361 -6.482 -22.444 1.00 73.88 81 LYS A CA 1
ATOM 687 C C . LYS A 1 81 ? 0.081 -7.838 -21.797 1.00 73.88 81 LYS A C 1
ATOM 689 O O . LYS A 1 81 ? -1.078 -8.134 -21.517 1.00 73.88 81 LYS A O 1
ATOM 694 N N . GLU A 1 82 ? 1.098 -8.669 -21.586 1.00 72.81 82 GLU A N 1
ATOM 695 C CA . GLU A 1 82 ? 0.931 -10.010 -21.025 1.00 72.81 82 GLU A CA 1
ATOM 696 C C . GLU A 1 82 ? 1.115 -9.984 -19.500 1.00 72.81 82 GLU A C 1
ATOM 698 O O . GLU A 1 82 ? 2.200 -9.639 -19.020 1.00 72.81 82 GLU A O 1
ATOM 703 N N . PRO A 1 83 ? 0.092 -10.363 -18.706 1.00 60.75 83 PRO A N 1
ATOM 704 C CA . PRO A 1 83 ? 0.273 -10.510 -17.271 1.00 60.75 83 PRO A CA 1
ATOM 705 C C . PRO A 1 83 ? 1.325 -11.595 -17.034 1.00 60.75 83 PRO A C 1
ATOM 707 O O . PRO A 1 83 ? 1.225 -12.701 -17.559 1.00 60.75 83 PRO A O 1
ATOM 710 N N . SER A 1 84 ? 2.335 -11.296 -16.222 1.00 61.88 84 SER A N 1
ATOM 711 C CA . SER A 1 84 ? 3.495 -12.169 -15.993 1.00 61.88 84 SER A CA 1
ATOM 712 C C . SER A 1 84 ? 3.164 -13.545 -15.388 1.00 61.88 84 SER A C 1
ATOM 714 O O . SER A 1 84 ? 4.060 -14.376 -15.228 1.00 61.88 84 SER A O 1
ATOM 716 N N . ARG A 1 85 ? 1.897 -13.808 -15.031 1.00 68.81 85 ARG A N 1
ATOM 717 C CA . ARG A 1 85 ? 1.440 -15.051 -14.406 1.00 68.81 85 ARG A CA 1
ATOM 718 C C . ARG A 1 85 ? -0.008 -15.389 -14.798 1.00 68.81 85 ARG A C 1
ATOM 720 O O . ARG A 1 85 ? -0.900 -14.575 -14.590 1.00 68.81 85 ARG A O 1
ATOM 727 N N . GLU A 1 86 ? -0.245 -16.616 -15.279 1.00 71.25 86 GLU A N 1
ATOM 728 C CA . GLU A 1 86 ? -1.591 -17.116 -15.641 1.00 71.25 86 GLU A CA 1
ATOM 729 C C . GLU A 1 86 ? -2.533 -17.258 -14.431 1.00 71.25 86 GLU A C 1
ATOM 731 O O . GLU A 1 86 ? -3.728 -16.993 -14.534 1.00 71.25 86 GLU A O 1
ATOM 736 N N . LYS A 1 87 ? -2.003 -17.658 -13.266 1.00 76.62 87 LYS A N 1
ATOM 737 C CA . LYS A 1 87 ? -2.748 -17.777 -12.002 1.00 76.62 87 LYS A CA 1
ATOM 738 C C . LYS A 1 87 ? -2.180 -16.829 -10.954 1.00 76.62 87 LYS A C 1
ATOM 740 O O . LYS A 1 87 ? -1.044 -16.993 -10.521 1.00 76.62 87 LYS A O 1
ATOM 745 N N . LEU A 1 88 ? -2.972 -15.857 -10.511 1.00 80.88 88 LEU A N 1
ATOM 746 C CA . LEU A 1 88 ? -2.531 -14.867 -9.520 1.00 80.88 88 LEU A CA 1
ATOM 747 C C . LEU A 1 88 ? -2.404 -15.453 -8.105 1.00 80.88 88 LEU A C 1
ATOM 749 O O . LEU A 1 88 ? -1.568 -14.997 -7.327 1.00 80.88 88 LEU A O 1
ATOM 753 N N . LEU A 1 89 ? -3.195 -16.483 -7.798 1.00 85.00 89 LEU A N 1
ATOM 754 C CA . LEU A 1 89 ? -3.227 -17.169 -6.509 1.00 85.00 89 LEU A CA 1
ATOM 755 C C . LEU A 1 89 ? -2.965 -18.674 -6.698 1.00 85.00 89 LEU A C 1
ATOM 757 O O . LEU A 1 89 ? -3.297 -19.217 -7.757 1.00 85.00 89 LEU A O 1
ATOM 761 N N . PRO A 1 90 ? -2.368 -19.353 -5.701 1.00 85.50 90 PRO A N 1
ATOM 762 C CA . PRO A 1 90 ? -2.258 -20.808 -5.700 1.00 85.50 90 PRO A CA 1
ATOM 763 C C . PRO A 1 90 ? -3.639 -21.467 -5.588 1.00 85.50 90 PRO A C 1
ATOM 765 O O . PRO A 1 90 ? -4.622 -20.827 -5.208 1.00 85.50 90 PRO A O 1
ATOM 768 N N . ASP A 1 91 ? -3.703 -22.760 -5.901 1.00 87.56 91 ASP A N 1
ATOM 769 C CA . ASP A 1 91 ? -4.940 -23.526 -5.765 1.00 87.56 91 ASP A CA 1
ATOM 770 C C . ASP A 1 91 ? -5.402 -23.559 -4.287 1.00 87.56 91 ASP A C 1
ATOM 772 O O . ASP A 1 91 ? -4.568 -23.580 -3.372 1.00 87.56 91 ASP A O 1
ATOM 776 N N . PRO A 1 92 ? -6.723 -23.523 -4.027 1.00 81.75 92 PRO A N 1
ATOM 777 C CA . PRO A 1 92 ? -7.257 -23.446 -2.671 1.00 81.75 92 PRO A CA 1
ATOM 778 C C . PRO A 1 92 ? -6.928 -24.698 -1.849 1.00 81.75 92 PRO A C 1
ATOM 780 O O . PRO A 1 92 ? -6.916 -25.819 -2.358 1.00 81.75 92 PRO A O 1
ATOM 783 N N . LEU A 1 93 ? -6.698 -24.508 -0.547 1.00 83.81 93 LEU A N 1
ATOM 784 C CA . LEU A 1 93 ? -6.494 -25.609 0.397 1.00 83.81 93 LEU A CA 1
ATOM 785 C C . LEU A 1 93 ? -7.807 -26.377 0.638 1.00 83.81 93 LEU A C 1
ATOM 787 O O . LEU A 1 93 ? -8.878 -25.768 0.611 1.00 83.81 93 LEU A O 1
ATOM 791 N N . PRO A 1 94 ? -7.755 -27.692 0.933 1.00 86.06 94 PRO A N 1
ATOM 792 C CA . PRO A 1 94 ? -8.950 -28.436 1.312 1.00 86.06 94 PRO A CA 1
ATOM 793 C C . PRO A 1 94 ? -9.564 -27.868 2.601 1.00 86.06 94 PRO A C 1
ATOM 795 O O . PRO A 1 94 ? -8.858 -27.465 3.532 1.00 86.06 94 PRO A O 1
ATOM 798 N N . ALA A 1 95 ? -10.898 -27.861 2.667 1.00 78.38 95 ALA A N 1
ATOM 799 C CA . ALA A 1 95 ? -11.631 -27.509 3.881 1.00 78.38 95 ALA A CA 1
ATOM 800 C C . ALA A 1 95 ? -11.157 -28.378 5.069 1.00 78.38 95 ALA A C 1
ATOM 802 O O . ALA A 1 95 ? -10.885 -29.565 4.866 1.00 78.38 95 ALA A O 1
ATOM 803 N N . PRO A 1 96 ? -11.050 -27.836 6.301 1.00 85.88 96 PRO A N 1
ATOM 804 C CA . PRO A 1 96 ? -11.637 -26.582 6.799 1.00 85.88 96 PRO A CA 1
ATOM 805 C C . PRO A 1 96 ? -10.664 -25.390 6.908 1.00 85.88 96 PRO A C 1
ATOM 807 O O . PRO A 1 96 ? -11.018 -24.370 7.489 1.00 85.88 96 PRO A O 1
ATOM 810 N N . TYR A 1 97 ? -9.435 -25.498 6.394 1.00 80.44 97 TYR A N 1
ATOM 811 C CA . TYR A 1 97 ? -8.389 -24.482 6.603 1.00 80.44 97 TYR A CA 1
ATOM 812 C C . TYR A 1 97 ? -8.550 -23.220 5.744 1.00 80.44 97 TYR A C 1
ATOM 814 O O . TYR A 1 97 ? -7.793 -22.263 5.907 1.00 80.44 97 TYR A O 1
ATOM 822 N N . GLN A 1 98 ? -9.508 -23.211 4.818 1.00 80.06 98 GLN A N 1
ATOM 823 C CA . GLN A 1 98 ? -9.731 -22.084 3.928 1.00 80.06 98 GLN A CA 1
ATOM 824 C C . GLN A 1 98 ? -10.645 -21.038 4.593 1.00 80.06 98 GLN A C 1
ATOM 826 O O . GLN A 1 98 ? -11.740 -21.385 5.041 1.00 80.06 98 GLN A O 1
ATOM 831 N N . PRO A 1 99 ? -10.239 -19.757 4.643 1.00 77.44 99 PRO A N 1
ATOM 832 C CA . PRO A 1 99 ? -11.119 -18.688 5.100 1.00 77.44 99 PRO A CA 1
ATOM 833 C C . PRO A 1 99 ? -12.302 -18.507 4.137 1.00 77.44 99 PRO A C 1
ATOM 835 O O . PRO A 1 99 ? -12.146 -18.601 2.922 1.00 77.44 99 PRO A O 1
ATOM 838 N N . THR A 1 100 ? -13.483 -18.201 4.680 1.00 77.81 100 THR A N 1
ATOM 839 C CA . THR A 1 100 ? -14.737 -18.066 3.911 1.00 77.81 100 THR A CA 1
ATOM 840 C C . THR A 1 100 ? -14.722 -16.903 2.916 1.00 77.81 100 THR A C 1
ATOM 842 O O . THR A 1 100 ? -15.420 -16.949 1.907 1.00 77.81 100 THR A O 1
ATOM 845 N N . TYR A 1 101 ? -13.931 -15.860 3.184 1.00 77.81 101 TYR A N 1
ATOM 846 C CA . TYR A 1 101 ? -13.862 -14.655 2.360 1.00 77.81 101 TYR A CA 1
ATOM 847 C C . TYR A 1 101 ? -12.408 -14.282 2.066 1.00 77.81 101 TYR A C 1
ATOM 849 O O . TYR A 1 101 ? -11.544 -14.377 2.937 1.00 77.81 101 TYR A O 1
ATOM 857 N N . THR A 1 102 ? -12.141 -13.837 0.838 1.00 81.50 102 THR A N 1
ATOM 858 C CA . THR A 1 102 ? -10.856 -13.256 0.423 1.00 81.50 102 THR A CA 1
ATOM 859 C C . THR A 1 102 ? -11.074 -11.783 0.109 1.00 81.50 102 THR A C 1
ATOM 861 O O . THR A 1 102 ? -11.917 -11.448 -0.719 1.00 81.50 102 THR A O 1
ATOM 864 N N . LEU A 1 103 ? -10.327 -10.908 0.778 1.00 76.44 103 LEU A N 1
ATOM 865 C CA . LEU A 1 103 ? -10.354 -9.471 0.529 1.00 76.44 103 LEU A CA 1
ATOM 866 C C . LEU A 1 103 ? -9.212 -9.117 -0.430 1.00 76.44 103 LEU A C 1
ATOM 868 O O . LEU A 1 103 ? -8.047 -9.331 -0.100 1.00 76.44 103 LEU A O 1
ATOM 872 N N . VAL A 1 104 ? -9.547 -8.595 -1.609 1.00 78.31 104 VAL A N 1
ATOM 873 C CA . VAL A 1 104 ? -8.578 -8.067 -2.580 1.00 78.31 104 VAL A CA 1
ATOM 874 C C . VAL A 1 104 ? -8.666 -6.547 -2.526 1.00 78.31 104 VAL A C 1
ATOM 876 O O . VAL A 1 104 ? -9.744 -5.994 -2.727 1.00 78.31 104 VAL A O 1
ATOM 879 N N . LEU A 1 105 ? -7.550 -5.888 -2.215 1.00 75.81 105 LEU A N 1
ATOM 880 C CA . LEU A 1 105 ? -7.463 -4.434 -2.089 1.00 75.81 105 LEU A CA 1
ATOM 881 C C . LEU A 1 105 ? -6.421 -3.891 -3.062 1.00 75.81 105 LEU A C 1
ATOM 883 O O . LEU A 1 105 ? -5.320 -4.433 -3.164 1.00 75.81 105 LEU A O 1
ATOM 887 N N . GLU A 1 106 ? -6.764 -2.799 -3.733 1.00 78.56 106 GLU A N 1
ATOM 888 C CA . GLU A 1 106 ? -5.817 -1.943 -4.438 1.00 78.56 106 GLU A CA 1
ATOM 889 C C . GLU A 1 106 ? -5.463 -0.765 -3.516 1.00 78.56 106 GLU A C 1
ATOM 891 O O . GLU A 1 106 ? -6.354 -0.112 -2.978 1.00 78.56 106 GLU A O 1
ATOM 896 N N . PHE A 1 107 ? -4.170 -0.522 -3.287 1.00 73.94 107 PHE A N 1
ATOM 897 C CA . PHE A 1 107 ? -3.691 0.494 -2.336 1.00 73.94 107 PHE A CA 1
ATOM 898 C C . PHE A 1 107 ? -3.304 1.829 -2.991 1.00 73.94 107 PHE A C 1
ATOM 900 O O . PHE A 1 107 ? -2.854 2.742 -2.300 1.00 73.94 107 PHE A O 1
ATOM 907 N N . THR A 1 108 ? -3.446 1.952 -4.310 1.00 76.06 108 THR A N 1
ATOM 908 C CA . THR A 1 108 ? -3.054 3.149 -5.060 1.00 76.06 108 THR A CA 1
ATOM 909 C C . THR A 1 108 ? -3.916 4.342 -4.637 1.00 76.06 108 THR A C 1
ATOM 911 O O . THR A 1 108 ? -5.138 4.287 -4.731 1.00 76.06 108 THR A O 1
ATOM 914 N N . ASP A 1 109 ? -3.275 5.402 -4.133 1.00 77.81 109 ASP A N 1
ATOM 915 C CA . ASP A 1 109 ? -3.899 6.653 -3.669 1.00 77.81 109 ASP A CA 1
ATOM 916 C C . ASP A 1 109 ? -4.913 6.529 -2.510 1.00 77.81 109 ASP A C 1
ATOM 918 O O . ASP A 1 109 ? -5.711 7.439 -2.275 1.00 77.81 109 ASP A O 1
ATOM 922 N N . VAL A 1 110 ? -4.860 5.443 -1.727 1.00 81.94 110 VAL A N 1
ATOM 923 C CA . VAL A 1 110 ? -5.728 5.251 -0.551 1.00 81.94 110 VAL A CA 1
ATOM 924 C C . VAL A 1 110 ? -4.927 5.317 0.750 1.00 81.94 110 VAL A C 1
ATOM 926 O O . VAL A 1 110 ? -3.867 4.712 0.890 1.00 81.94 110 VAL A O 1
ATOM 929 N N . LEU A 1 111 ? -5.465 6.024 1.747 1.00 84.06 111 LEU A N 1
ATOM 930 C CA . LEU A 1 111 ? -4.925 6.051 3.106 1.00 84.06 111 LEU A CA 1
ATOM 931 C C . LEU A 1 111 ? -5.524 4.899 3.922 1.00 84.06 111 LEU A C 1
ATOM 933 O O . LEU A 1 111 ? -6.730 4.858 4.164 1.00 84.06 111 LEU A O 1
ATOM 937 N N . VAL A 1 112 ? -4.676 3.974 4.372 1.00 88.25 112 VAL A N 1
ATOM 938 C CA . VAL A 1 112 ? -5.104 2.764 5.089 1.00 88.25 112 VAL A CA 1
ATOM 939 C C . VAL A 1 112 ? -5.008 2.970 6.598 1.00 88.25 112 VAL A C 1
ATOM 941 O O . VAL A 1 112 ? -3.939 3.279 7.133 1.00 88.25 112 VAL A O 1
ATOM 944 N N . VAL A 1 113 ? -6.121 2.749 7.301 1.00 89.50 113 VAL A N 1
ATOM 945 C CA . VAL A 1 113 ? -6.195 2.799 8.768 1.00 89.50 113 VAL A CA 1
ATOM 946 C C . VAL A 1 113 ? -6.673 1.458 9.308 1.00 89.50 113 VAL A C 1
ATOM 948 O O . VAL A 1 113 ? -7.745 0.981 8.939 1.00 89.50 113 VAL A O 1
ATOM 951 N N . ILE A 1 114 ? -5.914 0.868 10.231 1.00 91.31 114 ILE A N 1
ATOM 952 C CA . ILE A 1 114 ? -6.402 -0.260 11.029 1.00 91.31 114 ILE A CA 1
ATOM 953 C C . ILE A 1 114 ? -7.105 0.300 12.258 1.00 91.31 114 ILE A C 1
ATOM 955 O O . ILE A 1 114 ? -6.478 1.000 13.045 1.00 91.31 114 ILE A O 1
ATOM 959 N N . PHE A 1 115 ? -8.379 -0.047 12.449 1.00 92.31 115 PHE A N 1
ATOM 960 C CA . PHE A 1 115 ? -9.139 0.324 13.642 1.00 92.31 115 PHE A CA 1
ATOM 961 C C . PHE A 1 115 ? -9.672 -0.924 14.353 1.00 92.31 115 PHE A C 1
ATOM 963 O O . PHE A 1 115 ? -10.592 -1.590 13.867 1.00 92.31 115 PHE A O 1
ATOM 970 N N . THR A 1 116 ? -9.111 -1.249 15.520 1.00 91.69 116 THR A N 1
ATOM 971 C CA . THR A 1 116 ? -9.499 -2.403 16.346 1.00 91.69 116 THR A CA 1
ATOM 972 C C . THR A 1 116 ? -10.071 -1.991 17.706 1.00 91.69 116 THR A C 1
ATOM 974 O O . THR A 1 116 ? -9.718 -0.949 18.246 1.00 91.69 116 THR A O 1
ATOM 977 N N . THR A 1 117 ? -10.968 -2.812 18.264 1.00 92.50 117 THR A N 1
ATOM 978 C CA . THR A 1 117 ? -11.461 -2.679 19.651 1.00 92.50 117 THR A CA 1
ATOM 979 C C . THR A 1 117 ? -10.537 -3.340 20.671 1.00 92.50 117 THR A C 1
ATOM 981 O O . THR A 1 117 ? -10.781 -3.253 21.871 1.00 92.50 117 THR A O 1
ATOM 984 N N . GLU A 1 118 ? -9.501 -4.029 20.205 1.00 92.81 118 GLU A N 1
ATOM 985 C CA . GLU A 1 118 ? -8.548 -4.724 21.058 1.00 92.81 118 GLU A CA 1
ATOM 986 C C . GLU A 1 118 ? -7.450 -3.790 21.575 1.00 92.81 118 GLU A C 1
ATOM 988 O O . GLU A 1 118 ? -7.162 -2.734 21.003 1.00 92.81 118 GLU A O 1
ATOM 993 N N . ASN A 1 119 ? -6.814 -4.191 22.676 1.00 91.31 119 ASN A N 1
ATOM 994 C CA . ASN A 1 119 ? -5.707 -3.437 23.259 1.00 91.31 119 ASN A CA 1
ATOM 995 C C . ASN A 1 119 ? -4.466 -3.490 22.358 1.00 91.31 119 ASN A C 1
ATOM 997 O O . ASN A 1 119 ? -4.120 -4.549 21.826 1.00 91.31 119 ASN A O 1
ATOM 1001 N N . ALA A 1 120 ? -3.744 -2.367 22.274 1.00 90.88 120 ALA A N 1
ATOM 1002 C CA . ALA A 1 120 ? -2.548 -2.238 21.443 1.00 90.88 120 ALA A CA 1
ATOM 1003 C C . ALA A 1 120 ? -1.534 -3.356 21.700 1.00 90.88 120 ALA A C 1
ATOM 1005 O O . ALA A 1 120 ? -1.110 -4.012 20.760 1.00 90.88 120 ALA A O 1
ATOM 1006 N N . PHE A 1 121 ? -1.232 -3.661 22.964 1.00 91.00 121 PHE A N 1
ATOM 1007 C CA . PHE A 1 121 ? -0.261 -4.696 23.336 1.00 91.00 121 PHE A CA 1
ATOM 1008 C C . PHE A 1 121 ? -0.542 -6.084 22.727 1.00 91.00 121 PHE A C 1
ATOM 1010 O O . PHE A 1 121 ? 0.392 -6.804 22.388 1.00 91.00 121 PHE A O 1
ATOM 1017 N N . MET A 1 122 ? -1.814 -6.455 22.555 1.00 91.94 122 MET A N 1
ATOM 1018 C CA . MET A 1 122 ? -2.194 -7.763 22.010 1.00 91.94 122 MET A CA 1
ATOM 1019 C C . MET A 1 122 ? -2.055 -7.818 20.487 1.00 91.94 122 MET A C 1
ATOM 1021 O O . MET A 1 122 ? -1.616 -8.822 19.932 1.00 91.94 122 MET A O 1
ATOM 1025 N N . ILE A 1 123 ? -2.449 -6.741 19.806 1.00 92.75 123 ILE A N 1
ATOM 1026 C CA . ILE A 1 123 ? -2.534 -6.699 18.340 1.00 92.75 123 ILE A CA 1
ATOM 1027 C C . ILE A 1 123 ? -1.232 -6.190 17.715 1.00 92.75 123 ILE A C 1
ATOM 1029 O O . ILE A 1 123 ? -0.946 -6.519 16.565 1.00 92.75 123 ILE A O 1
ATOM 1033 N N . TRP A 1 124 ? -0.417 -5.440 18.459 1.00 90.50 124 TRP A N 1
ATOM 1034 C CA . TRP A 1 124 ? 0.833 -4.867 17.964 1.00 90.50 124 TRP A CA 1
ATOM 1035 C C . TRP A 1 124 ? 1.735 -5.899 17.280 1.00 90.50 124 TRP A C 1
ATOM 1037 O O . TRP A 1 124 ? 2.099 -5.656 16.134 1.00 90.50 124 TRP A O 1
ATOM 1047 N N . PRO A 1 125 ? 2.016 -7.084 17.866 1.00 92.94 125 PRO A N 1
ATOM 1048 C CA . PRO A 1 125 ? 2.870 -8.082 17.217 1.00 92.94 125 PRO A CA 1
ATOM 1049 C C . PRO A 1 125 ? 2.259 -8.668 15.938 1.00 92.94 125 PRO A C 1
ATOM 1051 O O . PRO A 1 125 ? 2.981 -9.152 15.072 1.00 92.94 125 PRO A O 1
ATOM 1054 N N . VAL A 1 126 ? 0.928 -8.669 15.824 1.00 91.06 126 VAL A N 1
ATOM 1055 C CA . VAL A 1 126 ? 0.223 -9.154 14.630 1.00 91.06 126 VAL A CA 1
ATOM 1056 C C . VAL A 1 126 ? 0.342 -8.131 13.506 1.00 91.06 126 VAL A C 1
ATOM 1058 O O . VAL A 1 126 ? 0.679 -8.502 12.386 1.00 91.06 126 VAL A O 1
ATOM 1061 N N . ILE A 1 127 ? 0.119 -6.849 13.810 1.00 90.25 127 ILE A N 1
ATOM 1062 C CA . ILE A 1 127 ? 0.279 -5.763 12.836 1.00 90.25 127 ILE A CA 1
ATOM 1063 C C . ILE A 1 127 ? 1.743 -5.636 12.408 1.00 90.25 127 ILE A C 1
ATOM 1065 O O . ILE A 1 127 ? 2.010 -5.470 11.225 1.00 90.25 127 ILE A O 1
ATOM 1069 N N . ASP A 1 128 ? 2.684 -5.768 13.340 1.00 90.75 128 ASP A N 1
ATOM 1070 C CA . ASP A 1 128 ? 4.120 -5.705 13.055 1.00 90.75 128 ASP A CA 1
ATOM 1071 C C . ASP A 1 128 ? 4.572 -6.860 12.149 1.00 90.75 128 ASP A C 1
ATOM 1073 O O . ASP A 1 128 ? 5.392 -6.679 11.264 1.00 90.75 128 ASP A O 1
ATOM 1077 N N . LYS A 1 129 ? 3.975 -8.051 12.283 1.00 90.94 129 LYS A N 1
ATOM 1078 C CA . LYS A 1 129 ? 4.202 -9.148 11.326 1.00 90.94 129 LYS A CA 1
ATOM 1079 C C . LYS A 1 129 ? 3.544 -8.913 9.967 1.00 90.94 129 LYS A C 1
ATOM 1081 O O . LYS A 1 129 ? 4.036 -9.436 8.971 1.00 90.94 129 LYS A O 1
ATOM 1086 N N . LEU A 1 130 ? 2.422 -8.196 9.933 1.00 89.56 130 LEU A N 1
ATOM 1087 C CA . LEU A 1 130 ? 1.686 -7.893 8.706 1.00 89.56 130 LEU A CA 1
ATOM 1088 C C . LEU A 1 130 ? 2.393 -6.813 7.874 1.00 89.56 130 LEU A C 1
ATOM 1090 O O . LEU A 1 130 ? 2.463 -6.935 6.656 1.00 89.56 130 LEU A O 1
ATOM 1094 N N . ASP A 1 131 ? 2.920 -5.781 8.531 1.00 90.94 131 ASP A N 1
ATOM 1095 C CA . ASP A 1 131 ? 3.646 -4.669 7.913 1.00 90.94 131 ASP A CA 1
ATOM 1096 C C . ASP A 1 131 ? 4.855 -4.261 8.780 1.00 90.94 131 ASP A C 1
ATOM 1098 O O . ASP A 1 131 ? 4.793 -3.251 9.491 1.00 90.94 131 ASP A O 1
ATOM 1102 N N . PRO A 1 132 ? 5.959 -5.036 8.737 1.00 90.38 132 PRO A N 1
ATOM 1103 C CA . PRO A 1 132 ? 7.123 -4.828 9.609 1.00 90.38 132 PRO A CA 1
ATOM 1104 C C . PRO A 1 132 ? 7.830 -3.492 9.398 1.00 90.38 132 PRO A C 1
ATOM 1106 O O . PRO A 1 132 ? 8.473 -2.961 10.297 1.00 90.38 132 PRO A O 1
ATOM 1109 N N . GLU A 1 133 ? 7.739 -2.954 8.185 1.00 89.00 133 GLU A N 1
ATOM 1110 C CA . GLU A 1 133 ? 8.393 -1.701 7.813 1.00 89.00 133 GLU A CA 1
ATOM 1111 C C . GLU A 1 133 ? 7.433 -0.504 7.846 1.00 89.00 133 GLU A C 1
ATOM 1113 O O . GLU A 1 133 ? 7.832 0.600 7.479 1.00 89.00 133 GLU A O 1
ATOM 1118 N N . ASN A 1 134 ? 6.184 -0.698 8.290 1.00 85.06 134 ASN A N 1
ATOM 1119 C CA . ASN A 1 134 ? 5.140 0.332 8.314 1.00 85.06 134 ASN A CA 1
ATOM 1120 C C . ASN A 1 134 ? 4.954 1.026 6.947 1.00 85.06 134 ASN A C 1
ATOM 1122 O O . ASN A 1 134 ? 4.775 2.243 6.883 1.00 85.06 134 ASN A O 1
ATOM 1126 N N . LYS A 1 135 ? 5.056 0.270 5.848 1.00 84.81 135 LYS A N 1
ATOM 1127 C CA . LYS A 1 135 ? 5.006 0.806 4.478 1.00 84.81 135 LYS A CA 1
ATOM 1128 C C . LYS A 1 135 ? 3.585 1.005 3.970 1.00 84.81 135 LYS A C 1
ATOM 1130 O O . LYS A 1 135 ? 3.365 1.875 3.132 1.00 84.81 135 LYS A O 1
ATOM 1135 N N . PHE A 1 136 ? 2.640 0.193 4.435 1.00 84.88 136 PHE A N 1
ATOM 1136 C CA . PHE A 1 136 ? 1.289 0.129 3.877 1.00 84.88 136 PHE A CA 1
ATOM 1137 C C . PHE A 1 136 ? 0.239 0.700 4.830 1.00 84.88 136 PHE A C 1
ATOM 1139 O O . PHE A 1 136 ? -0.717 1.336 4.392 1.00 84.88 136 PHE A O 1
ATOM 1146 N N . ILE A 1 137 ? 0.400 0.495 6.139 1.00 89.62 137 ILE A N 1
ATOM 1147 C CA . ILE A 1 137 ? -0.573 0.936 7.144 1.00 89.62 137 ILE A CA 1
ATOM 1148 C C . ILE A 1 137 ? -0.177 2.317 7.661 1.00 89.62 137 ILE A C 1
ATOM 1150 O O . ILE A 1 137 ? 0.785 2.451 8.414 1.00 89.62 137 ILE A O 1
ATOM 1154 N N . SER A 1 138 ? -0.959 3.341 7.314 1.00 88.31 138 SER A N 1
ATOM 1155 C CA . SER A 1 138 ? -0.676 4.727 7.705 1.00 88.31 138 SER A CA 1
ATOM 1156 C C . SER A 1 138 ? -0.975 4.999 9.181 1.00 88.31 138 SER A C 1
ATOM 1158 O O . SER A 1 138 ? -0.191 5.660 9.858 1.00 88.31 138 SER A O 1
ATOM 1160 N N . TYR A 1 139 ? -2.103 4.494 9.696 1.00 90.00 139 TYR A N 1
ATOM 1161 C CA . TYR A 1 139 ? -2.516 4.712 11.087 1.00 90.00 139 TYR A CA 1
ATOM 1162 C C . TYR A 1 139 ? -3.055 3.438 11.738 1.00 90.00 139 TYR A C 1
ATOM 1164 O O . TYR A 1 139 ? -3.702 2.605 11.100 1.00 90.00 139 TYR A O 1
ATOM 1172 N N . ARG A 1 140 ? -2.794 3.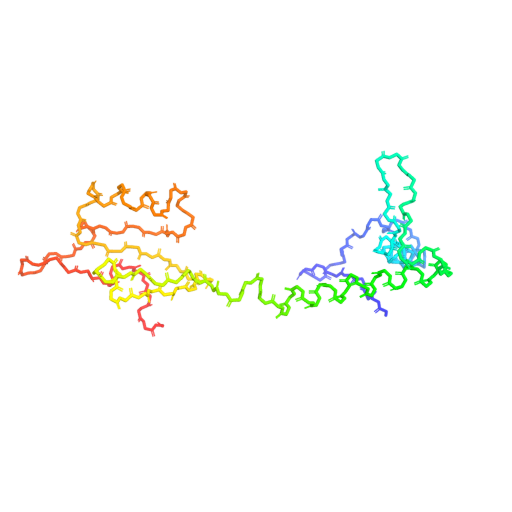307 13.043 1.00 91.25 140 ARG A N 1
ATOM 1173 C CA . ARG A 1 140 ? -3.195 2.173 13.883 1.00 91.25 140 ARG A CA 1
ATOM 1174 C C . ARG A 1 140 ? -3.986 2.715 15.067 1.00 91.25 140 ARG A C 1
ATOM 1176 O O . ARG A 1 140 ? -3.410 3.323 15.961 1.00 91.25 140 ARG A O 1
ATOM 1183 N N . LEU A 1 141 ? -5.296 2.526 15.035 1.00 92.94 141 LEU A N 1
ATOM 1184 C CA . LEU A 1 141 ? -6.226 2.925 16.082 1.00 92.94 141 LEU A CA 1
ATOM 1185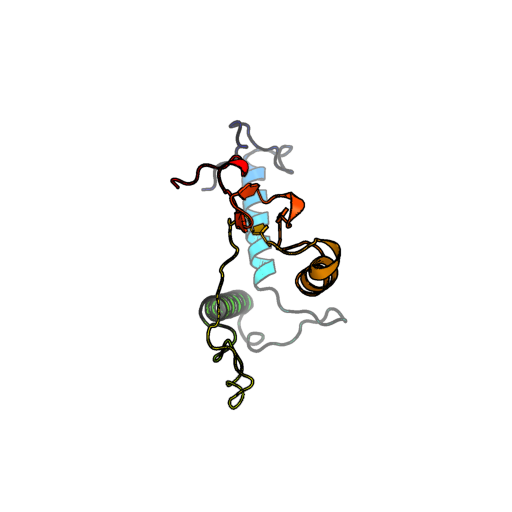 C C . LEU A 1 141 ? -6.632 1.688 16.880 1.00 92.94 141 LEU A C 1
ATOM 1187 O O . LEU A 1 141 ? -7.054 0.672 16.314 1.00 92.94 141 LEU A O 1
ATOM 1191 N N . PHE A 1 142 ? -6.498 1.776 18.198 1.00 93.38 142 PHE A N 1
ATOM 1192 C CA . PHE A 1 142 ? -6.785 0.680 19.116 1.00 93.38 142 PHE A CA 1
ATOM 1193 C C . PHE A 1 142 ? -7.994 1.014 19.990 1.00 93.38 142 PHE A C 1
ATOM 1195 O O . PHE A 1 142 ? -8.713 1.991 19.763 1.00 93.38 142 PHE A O 1
ATOM 1202 N N . ARG A 1 143 ? -8.226 0.186 21.013 1.00 91.88 143 ARG A N 1
ATOM 1203 C CA . ARG A 1 143 ? -9.301 0.377 21.991 1.00 91.88 143 ARG A CA 1
ATOM 1204 C C . ARG A 1 143 ? -9.312 1.762 22.642 1.00 91.88 143 ARG A C 1
ATOM 1206 O O . ARG A 1 143 ? -10.386 2.279 22.929 1.00 91.88 143 ARG A O 1
ATOM 1213 N N . ASP A 1 144 ? -8.148 2.362 22.861 1.00 90.31 144 ASP A N 1
ATOM 1214 C CA . ASP A 1 144 ? -7.991 3.718 23.406 1.00 90.31 144 ASP A CA 1
ATOM 1215 C C . ASP A 1 144 ? -8.636 4.808 22.536 1.00 90.31 144 ASP A C 1
ATOM 1217 O O . ASP A 1 144 ? -9.052 5.842 23.047 1.00 90.31 144 ASP A O 1
ATOM 1221 N N . SER A 1 145 ? -8.774 4.542 21.238 1.00 89.31 145 SER A N 1
ATOM 1222 C CA . SER A 1 145 ? -9.376 5.433 20.247 1.00 89.31 145 SER A CA 1
ATOM 1223 C C . SER A 1 145 ? -10.884 5.194 20.066 1.00 89.31 145 SER A C 1
ATOM 1225 O O . SER A 1 145 ? -11.516 5.824 19.222 1.00 89.31 145 SER A O 1
ATOM 1227 N N . THR A 1 146 ? -11.478 4.260 20.818 1.00 90.88 146 THR A N 1
ATOM 1228 C CA . THR A 1 146 ? -12.918 3.952 20.757 1.00 90.88 146 THR A CA 1
ATOM 1229 C C . THR A 1 146 ? -13.701 4.696 21.835 1.00 90.88 146 THR A C 1
ATOM 1231 O O . THR A 1 146 ? -13.191 4.957 22.923 1.00 90.88 146 THR A O 1
ATOM 1234 N N . HIS A 1 147 ? -14.976 4.974 21.570 1.00 90.25 147 HIS A N 1
ATOM 1235 C CA . HIS A 1 147 ? -15.888 5.509 22.577 1.00 90.25 147 HIS A CA 1
ATOM 1236 C C . HIS A 1 147 ? -16.595 4.374 23.310 1.00 90.25 147 HIS A C 1
ATOM 1238 O O . HIS A 1 147 ? -17.106 3.446 22.688 1.00 90.25 147 HIS A O 1
ATOM 1244 N N . PHE A 1 148 ? -16.641 4.454 24.637 1.00 89.06 148 PHE A N 1
ATOM 1245 C CA . PHE A 1 148 ? -17.374 3.495 25.455 1.00 89.06 148 PHE A CA 1
ATOM 1246 C C . PHE A 1 148 ? -18.792 4.013 25.702 1.00 89.06 148 PHE A C 1
ATOM 1248 O O . PHE A 1 148 ? -18.980 4.959 26.465 1.00 89.06 148 PHE A O 1
ATOM 1255 N N . VAL A 1 149 ? -19.773 3.415 25.028 1.00 91.19 149 VAL A N 1
ATOM 1256 C CA . VAL A 1 149 ? -21.190 3.796 25.111 1.00 91.19 149 VAL A CA 1
ATOM 1257 C C . VAL A 1 149 ? -21.986 2.552 25.491 1.00 91.19 149 VAL A C 1
ATOM 1259 O O . VAL A 1 149 ? -21.828 1.505 24.869 1.00 91.19 149 VAL A O 1
ATOM 1262 N N . ASP A 1 150 ? -22.780 2.644 26.559 1.00 90.12 150 ASP A N 1
ATOM 1263 C CA . ASP A 1 150 ? -23.658 1.568 27.049 1.00 90.12 150 ASP A CA 1
ATOM 1264 C C . ASP A 1 150 ? -22.965 0.209 27.265 1.00 90.12 150 ASP A C 1
ATOM 1266 O O . ASP A 1 150 ? -23.522 -0.857 27.007 1.00 90.12 150 ASP A O 1
ATOM 1270 N N . GLY A 1 151 ? -21.720 0.229 27.750 1.00 88.88 151 GLY A N 1
ATOM 1271 C CA . GLY A 1 151 ? -20.962 -0.994 28.025 1.00 88.88 151 GLY A CA 1
ATOM 1272 C C . GLY A 1 151 ? -20.231 -1.582 26.811 1.00 88.88 151 GLY A C 1
ATOM 1273 O O . GLY A 1 151 ? -19.554 -2.601 26.949 1.00 88.88 151 GLY A O 1
ATOM 1274 N N . VAL A 1 152 ? -20.335 -0.952 25.636 1.00 91.00 152 VAL A N 1
ATOM 1275 C CA . VAL A 1 152 ? -19.758 -1.435 24.377 1.00 91.00 152 VAL A CA 1
ATOM 1276 C C . VAL A 1 152 ? -18.760 -0.422 23.818 1.00 91.00 152 VAL A C 1
ATOM 1278 O O . VAL A 1 152 ? -18.965 0.790 23.863 1.00 91.00 152 VAL A O 1
ATOM 1281 N N . HIS A 1 153 ? -17.656 -0.926 23.266 1.00 90.25 153 HIS A N 1
ATOM 1282 C CA . HIS A 1 153 ? -16.692 -0.106 22.536 1.00 90.25 153 HIS A CA 1
ATOM 1283 C C . HIS A 1 153 ? -17.181 0.149 21.110 1.00 90.25 153 HIS A C 1
ATOM 1285 O O . HIS A 1 153 ? -17.252 -0.769 20.293 1.00 90.25 153 HIS A O 1
ATOM 1291 N N . VAL A 1 154 ? -17.480 1.409 20.809 1.00 90.81 154 VAL A N 1
ATOM 1292 C CA . VAL A 1 154 ? -17.947 1.876 19.505 1.00 90.81 154 VAL A CA 1
ATOM 1293 C C . VAL A 1 154 ? -16.818 2.617 18.792 1.00 90.81 154 VAL A C 1
ATOM 1295 O O . VAL A 1 154 ? -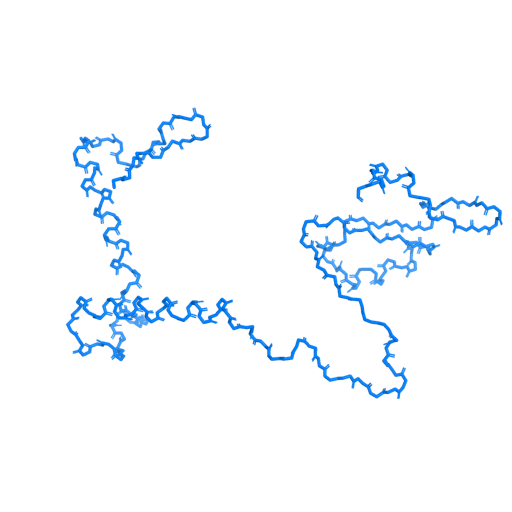16.182 3.523 19.337 1.00 90.81 154 VAL A O 1
ATOM 1298 N N . LYS A 1 155 ? -16.570 2.230 17.540 1.00 91.38 155 LYS A N 1
ATOM 1299 C CA . LYS A 1 155 ? -15.602 2.874 16.647 1.00 91.38 155 LYS A CA 1
ATOM 1300 C C . LYS A 1 155 ? -16.258 4.080 15.981 1.00 91.38 155 LYS A C 1
ATOM 1302 O O . LYS A 1 155 ? -16.784 3.960 14.879 1.00 91.38 155 LYS A O 1
ATOM 1307 N N . ASN A 1 156 ? -16.277 5.217 16.673 1.00 87.25 156 ASN A N 1
ATOM 1308 C CA . ASN A 1 156 ? -16.810 6.439 16.082 1.00 87.25 156 ASN A CA 1
ATOM 1309 C C . ASN A 1 156 ? -15.822 6.999 15.042 1.00 87.25 156 ASN A C 1
ATOM 1311 O O . ASN A 1 156 ? -14.642 7.184 15.338 1.00 87.25 156 ASN A O 1
ATOM 1315 N N . LEU A 1 157 ? -16.316 7.258 13.832 1.00 87.69 157 LEU A N 1
ATOM 1316 C CA . LEU A 1 157 ? -15.551 7.819 12.723 1.00 87.69 157 LEU A CA 1
ATOM 1317 C C . LEU A 1 157 ? -15.533 9.355 12.733 1.00 87.69 157 LEU A C 1
ATOM 1319 O O . LEU A 1 157 ? -14.663 9.938 12.094 1.00 87.69 157 LEU A O 1
ATOM 1323 N N . ASP A 1 158 ? -16.409 10.014 13.499 1.00 85.12 158 ASP A N 1
ATOM 1324 C CA . ASP A 1 158 ? -16.459 11.482 13.611 1.00 85.12 158 ASP A CA 1
ATOM 1325 C C . ASP A 1 158 ? -15.116 12.066 14.086 1.00 85.12 158 ASP A C 1
ATOM 1327 O O . ASP A 1 158 ? -14.692 13.145 13.670 1.00 85.12 158 ASP A O 1
ATOM 1331 N N . GLY A 1 159 ? -14.400 11.316 14.931 1.00 82.19 159 GLY A N 1
ATOM 1332 C CA . GLY A 1 159 ? -13.087 11.687 15.461 1.00 82.19 159 GLY A CA 1
ATOM 1333 C C . GLY A 1 159 ? -11.932 11.556 14.464 1.00 82.19 159 GLY A C 1
ATOM 1334 O O . GLY A 1 159 ? -10.821 11.983 14.773 1.00 82.19 159 GLY A O 1
ATOM 1335 N N . LEU A 1 160 ? -12.156 10.999 13.267 1.00 85.50 160 LEU A N 1
ATOM 1336 C CA . LEU A 1 160 ? -11.100 10.832 12.261 1.00 85.50 160 LEU A CA 1
ATOM 1337 C C . LEU A 1 160 ? -10.675 12.153 11.614 1.00 85.50 160 LEU A C 1
ATOM 1339 O O . LEU A 1 160 ? -9.661 12.179 10.915 1.00 85.50 160 LEU A O 1
ATOM 1343 N N . ASN A 1 161 ? -11.417 13.245 11.842 1.00 86.56 161 ASN A N 1
ATOM 1344 C CA . ASN A 1 161 ? -11.176 14.539 11.202 1.00 86.56 161 ASN A CA 1
ATOM 1345 C C . ASN A 1 161 ? -11.066 14.390 9.671 1.00 86.56 161 ASN A C 1
ATOM 1347 O O . ASN A 1 161 ? -10.137 14.887 9.023 1.00 86.56 161 ASN A O 1
ATOM 1351 N N . ARG A 1 162 ? -11.976 13.597 9.101 1.00 86.81 162 ARG A N 1
ATOM 1352 C CA . ARG A 1 162 ? -12.094 13.331 7.668 1.00 86.81 162 ARG A CA 1
ATOM 1353 C C . ARG A 1 162 ? -13.555 13.433 7.272 1.00 86.81 162 ARG A C 1
ATOM 1355 O O . ARG A 1 162 ? -14.441 13.111 8.056 1.00 86.81 162 ARG A O 1
ATOM 1362 N N . ASP A 1 163 ? -13.776 13.896 6.052 1.00 84.94 163 ASP A N 1
ATOM 1363 C CA . ASP A 1 163 ? -15.106 13.945 5.465 1.00 84.94 163 ASP A CA 1
ATOM 1364 C C . ASP A 1 163 ? -15.555 12.521 5.111 1.00 84.94 163 ASP A C 1
ATOM 1366 O O . ASP A 1 163 ? -14.903 11.850 4.313 1.00 84.94 163 ASP A O 1
ATOM 1370 N N . LEU A 1 164 ? -16.636 12.060 5.744 1.00 81.81 164 LEU A N 1
ATOM 1371 C CA . LEU A 1 164 ? -17.203 10.717 5.571 1.00 81.81 164 LEU A CA 1
ATOM 1372 C C . LEU A 1 164 ? -18.187 10.632 4.395 1.00 81.81 164 LEU A C 1
ATOM 1374 O O . LEU A 1 164 ? -18.710 9.557 4.119 1.00 81.81 164 LEU A O 1
ATOM 1378 N N . SER A 1 165 ? -18.487 11.760 3.744 1.00 80.12 165 SER A N 1
ATOM 1379 C CA . SER A 1 165 ? -19.481 11.838 2.667 1.00 80.12 165 SER A CA 1
ATOM 1380 C C . SER A 1 165 ? -18.912 11.629 1.261 1.00 80.12 165 SER A C 1
ATOM 1382 O O . SER A 1 165 ? -19.676 11.621 0.294 1.00 80.12 165 SER A O 1
ATOM 1384 N N . LYS A 1 166 ? -17.589 11.479 1.147 1.00 61.84 166 LYS A N 1
ATOM 1385 C CA . LYS A 1 166 ? -16.882 11.247 -0.116 1.00 61.84 166 LYS A CA 1
ATOM 1386 C C . LYS A 1 166 ? -16.789 9.775 -0.481 1.00 61.84 166 LYS A C 1
ATOM 1388 O O . LYS A 1 166 ? -16.645 8.945 0.442 1.00 61.84 166 LYS A O 1
#

InterPro domains:
  IPR004274 FCP1 homology domain [PF03031] (112-166)
  IPR023214 HAD superfamily [G3DSA:3.40.50.1000] (107-166)
  IPR036412 HAD-like superfamily [SSF56784] (92-166)

Foldseek 3Di:
DDDADADPVRHGDPDPCVVDDPVVVVVVVVVVVVVVLCVQQDFDADPVRDGDDDPLNPDDPVVSSVVSNVVVVVVVVCVVPDDPDPDPDDDDDDPPVGDPDDDDDDQPPDAAEAAELADCVVCVVVVCVVPVPCPRHPYYHYNVCFDQDPNDTHNDCVVVPDDPPD

Secondary structure (DSSP, 8-state):
--PPPB-TTSPBP--TTTTS-HHHHHHHHHHHHHHHHHHHTPPPB-TTSPBPP-TTTTS-HHHHHHHHHHHHHHHHHHHHHS-S-S-SSPPPPPTTSS-S-------TT---EEE-SS-HHHHHHHHHHH-TT-SS--EEE-GGGSEEETTEEE--SGGG-S-TT-